Protein AF-A0A349P0G5-F1 (afdb_monomer_lite)

Sequence (137 aa):
MFQNPFFLSLVTAIGFGGWPLVARAIGIPPFGIAVILSIGTVAAVTAVGPLMFTWDTVSRKMVYIGLIAGAINGVSFLAYSRLVSSTEWDISTYVPIATALMLIIPVIGGPLFLNETLTMNKVVGTISILIGVYLIR

pLDDT: mean 93.44, std 5.34, range [57.59, 97.75]

Foldseek 3Di:
DVPDVVVVVVVCCCVLVPVLVVCQVVLQQLVRSLVVVVVVVCVVCVVCVVVPDDCPPPDPVNVVVVVVVVVVVSVVSSVLSCLSNDPVDDCQQVVLLSVLVVLLCCLVCCCVPVVDDNDPVSVVSNVVSVVVNVVSD

Secondary structure (DSSP, 8-state):
-TT-HHHHHHHHHHHHHHHHHHHHHTT--HHHHHHHHHHHHHHHHHHHHHHH---TT--HHHHHHHHHHHHHHHHHHHHHHHHHH-TTS-HHHHHHHHHHHHHHHHHHHHHHHH-----HHHHHHHHHHHHHHHHH-

Structure (mmCIF, N/CA/C/O backbone):
data_AF-A0A349P0G5-F1
#
_entry.id   AF-A0A349P0G5-F1
#
loop_
_atom_site.group_PDB
_atom_site.id
_atom_site.type_symbol
_atom_site.label_atom_id
_atom_site.label_alt_id
_atom_site.label_comp_id
_atom_site.label_asym_id
_atom_site.label_entity_id
_atom_site.label_seq_id
_atom_site.pdbx_PDB_ins_code
_atom_site.Cartn_x
_atom_site.Cartn_y
_atom_site.Cartn_z
_atom_site.occupancy
_atom_site.B_iso_or_equiv
_atom_site.auth_seq_id
_atom_site.auth_comp_id
_atom_site.auth_asym_id
_atom_site.auth_atom_id
_atom_site.pdbx_PDB_model_num
ATOM 1 N N . MET A 1 1 ? 6.336 -22.021 -9.564 1.00 57.59 1 MET A N 1
ATOM 2 C CA . MET A 1 1 ? 5.268 -21.478 -8.690 1.00 57.59 1 MET A CA 1
ATOM 3 C C . MET A 1 1 ? 5.508 -20.001 -8.355 1.00 57.59 1 MET A C 1
ATOM 5 O O . MET A 1 1 ? 4.617 -19.206 -8.607 1.00 57.59 1 MET A O 1
ATOM 9 N N . PHE A 1 2 ? 6.720 -19.602 -7.941 1.00 65.00 2 PHE A N 1
ATOM 10 C CA . PHE A 1 2 ? 7.095 -18.207 -7.615 1.00 65.00 2 PHE A CA 1
ATOM 11 C C . PHE A 1 2 ? 7.100 -17.179 -8.766 1.00 65.00 2 PHE A C 1
ATOM 13 O O . PHE A 1 2 ? 7.359 -16.010 -8.526 1.00 65.00 2 PHE A O 1
ATOM 20 N N . GLN A 1 3 ? 6.819 -17.587 -10.004 1.00 77.00 3 GLN A N 1
ATOM 21 C CA . GLN A 1 3 ? 6.733 -16.688 -11.166 1.00 77.00 3 GLN A CA 1
ATOM 22 C C . GLN A 1 3 ? 5.300 -16.538 -11.700 1.00 77.00 3 GLN A C 1
ATOM 24 O O . GLN A 1 3 ? 5.074 -15.800 -12.652 1.00 77.00 3 GLN A O 1
ATOM 29 N N . ASN A 1 4 ? 4.322 -17.246 -11.120 1.00 89.75 4 ASN A N 1
ATOM 30 C CA . ASN A 1 4 ? 2.933 -17.117 -11.549 1.00 89.75 4 ASN A CA 1
ATOM 31 C C . ASN A 1 4 ? 2.334 -15.831 -10.940 1.00 89.75 4 ASN A C 1
ATOM 33 O O . ASN A 1 4 ? 2.263 -15.738 -9.711 1.00 89.75 4 ASN A O 1
ATOM 37 N N . PRO A 1 5 ? 1.876 -14.864 -11.758 1.00 90.00 5 PRO A N 1
ATOM 38 C CA . PRO A 1 5 ? 1.396 -13.580 -11.255 1.00 90.00 5 PRO A CA 1
ATOM 39 C C . PRO A 1 5 ? 0.169 -13.722 -10.350 1.00 90.00 5 PRO A C 1
ATOM 41 O O . PRO A 1 5 ? 0.092 -13.031 -9.343 1.00 90.00 5 PRO A O 1
ATOM 44 N N . PHE A 1 6 ? -0.741 -14.663 -10.624 1.00 92.19 6 PHE A N 1
ATOM 45 C CA . PHE A 1 6 ? -1.914 -14.898 -9.776 1.00 92.19 6 PHE A CA 1
ATOM 46 C C . PHE A 1 6 ? -1.535 -15.442 -8.400 1.00 92.19 6 PHE A C 1
ATOM 48 O O . PHE A 1 6 ? -2.098 -15.022 -7.392 1.00 92.19 6 PHE A O 1
ATOM 55 N N . PHE A 1 7 ? -0.559 -16.351 -8.346 1.00 92.44 7 PHE A N 1
ATOM 56 C CA . PHE A 1 7 ? -0.048 -16.859 -7.075 1.00 92.44 7 PHE A CA 1
ATOM 57 C C . PHE A 1 7 ? 0.609 -15.741 -6.255 1.00 92.44 7 PHE A C 1
ATOM 59 O O . PHE A 1 7 ? 0.331 -15.611 -5.064 1.00 92.44 7 PHE A O 1
ATOM 66 N N . LEU A 1 8 ? 1.426 -14.896 -6.893 1.00 90.81 8 LEU A N 1
ATOM 67 C CA . LEU A 1 8 ? 2.043 -13.745 -6.230 1.00 90.81 8 LEU A CA 1
ATOM 68 C C . LEU A 1 8 ? 0.985 -12.754 -5.728 1.00 90.81 8 LEU A C 1
ATOM 70 O O . LEU A 1 8 ? 1.051 -12.342 -4.573 1.00 90.81 8 LEU A O 1
ATOM 74 N N . SER A 1 9 ? -0.032 -12.446 -6.538 1.00 92.56 9 SER A N 1
ATOM 75 C CA . SER A 1 9 ? -1.155 -11.600 -6.120 1.00 92.56 9 SER A CA 1
ATOM 76 C C . SER A 1 9 ? -1.907 -12.175 -4.920 1.00 92.56 9 SER A C 1
ATOM 78 O O . SER A 1 9 ? -2.274 -11.419 -4.025 1.00 92.56 9 SER A O 1
ATOM 80 N N . LEU A 1 10 ? -2.106 -13.496 -4.861 1.00 93.44 10 LEU A N 1
ATOM 81 C CA . LEU A 1 10 ? -2.751 -14.153 -3.723 1.00 93.44 10 LEU A CA 1
ATOM 82 C C . LEU A 1 10 ? -1.920 -14.011 -2.440 1.00 93.44 10 LEU A C 1
ATOM 84 O O . LEU A 1 10 ? -2.457 -13.637 -1.399 1.00 93.44 10 LEU A O 1
ATOM 88 N N . VAL A 1 11 ? -0.610 -14.264 -2.513 1.00 92.19 11 VAL A N 1
ATOM 89 C CA . VAL A 1 11 ? 0.297 -14.091 -1.366 1.00 92.19 11 VAL A CA 1
ATOM 90 C C . VAL A 1 11 ? 0.301 -12.633 -0.898 1.00 92.19 11 VAL A C 1
ATOM 92 O O . VAL A 1 11 ? 0.195 -12.374 0.302 1.00 92.19 11 VAL A O 1
ATOM 95 N N . THR A 1 12 ? 0.347 -11.677 -1.831 1.00 92.56 12 THR A N 1
ATOM 96 C CA . THR A 1 12 ? 0.231 -10.246 -1.524 1.00 92.56 12 THR A CA 1
ATOM 97 C C . THR A 1 12 ? -1.096 -9.930 -0.839 1.00 92.56 12 THR A C 1
ATOM 99 O O . THR A 1 12 ? -1.085 -9.247 0.179 1.00 92.56 12 THR A O 1
ATOM 102 N N . ALA A 1 13 ? -2.222 -10.447 -1.337 1.00 93.50 13 ALA A N 1
ATOM 103 C CA . ALA A 1 13 ? -3.539 -10.199 -0.754 1.00 93.50 13 ALA A CA 1
ATOM 104 C C . ALA A 1 13 ? -3.641 -10.722 0.687 1.00 93.50 13 ALA A C 1
ATOM 106 O O . ALA A 1 13 ? -4.137 -10.012 1.560 1.00 93.50 13 ALA A O 1
ATOM 107 N N . ILE A 1 14 ? -3.114 -11.920 0.960 1.00 94.12 14 ILE A N 1
ATOM 108 C CA . ILE A 1 14 ? -3.084 -12.488 2.316 1.00 94.12 14 ILE A CA 1
ATOM 109 C C . ILE A 1 14 ? -2.195 -11.642 3.234 1.00 94.12 14 ILE A C 1
ATOM 111 O O . ILE A 1 14 ? -2.616 -11.276 4.330 1.00 94.12 14 ILE A O 1
ATOM 115 N N . GLY A 1 15 ? -0.983 -11.296 2.789 1.00 93.56 15 GLY A N 1
ATOM 116 C CA 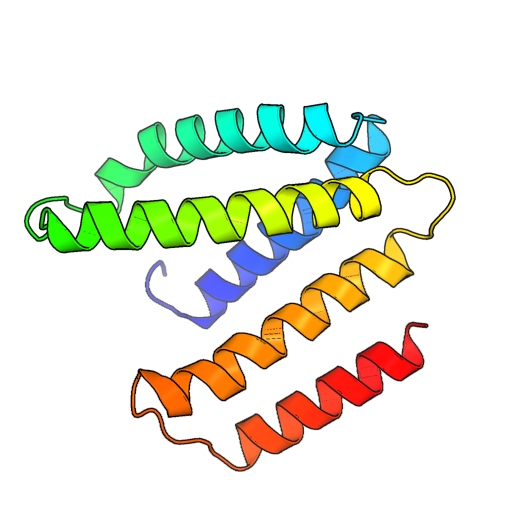. GLY A 1 15 ? -0.045 -10.509 3.589 1.00 93.56 15 GLY A CA 1
ATOM 117 C C . GLY A 1 15 ? -0.569 -9.104 3.893 1.00 93.56 15 GLY A C 1
ATOM 118 O O . GLY A 1 15 ? -0.694 -8.726 5.057 1.00 93.56 15 GLY A O 1
ATOM 119 N N . PHE A 1 16 ? -0.918 -8.343 2.852 1.00 91.81 16 PHE A N 1
ATOM 120 C CA . PHE A 1 16 ? -1.357 -6.948 2.967 1.00 91.81 16 PHE A CA 1
ATOM 121 C C . PHE A 1 16 ? -2.779 -6.793 3.516 1.00 91.81 16 PHE A C 1
ATOM 123 O O . PHE A 1 16 ? -3.063 -5.776 4.147 1.00 91.81 16 PHE A O 1
ATOM 130 N N . GLY A 1 17 ? -3.652 -7.784 3.320 1.00 93.00 17 GLY A N 1
ATOM 131 C CA . GLY A 1 17 ? -4.983 -7.816 3.927 1.00 93.00 17 GLY A CA 1
ATOM 132 C C . GLY A 1 17 ? -4.982 -8.309 5.376 1.00 93.00 17 GLY A C 1
ATOM 133 O O . GLY A 1 17 ? -5.822 -7.885 6.166 1.00 93.00 17 GLY A O 1
ATOM 134 N N . GLY A 1 18 ? -4.036 -9.177 5.750 1.00 94.31 18 GLY A N 1
ATOM 135 C CA . GLY A 1 18 ? -3.990 -9.803 7.072 1.00 94.31 18 GLY A CA 1
ATOM 136 C C . GLY A 1 18 ? -3.330 -8.949 8.152 1.00 94.31 18 GLY A C 1
ATOM 137 O O . GLY A 1 18 ? -3.859 -8.845 9.261 1.00 94.31 18 GLY A O 1
ATOM 138 N N . TRP A 1 19 ? -2.195 -8.305 7.858 1.00 94.94 19 TRP A N 1
ATOM 139 C CA . TRP A 1 19 ? -1.464 -7.557 8.891 1.00 94.94 19 TRP A CA 1
ATOM 140 C C . TRP A 1 19 ? -2.280 -6.428 9.551 1.00 94.94 19 TRP A C 1
ATOM 142 O O . TRP A 1 19 ? -2.119 -6.259 10.764 1.00 94.94 19 TRP A O 1
ATOM 152 N N . PRO A 1 20 ? -3.173 -5.679 8.856 1.00 96.31 20 PRO A N 1
ATOM 153 C CA . PRO A 1 20 ? -3.966 -4.632 9.497 1.00 96.31 20 PRO A CA 1
ATOM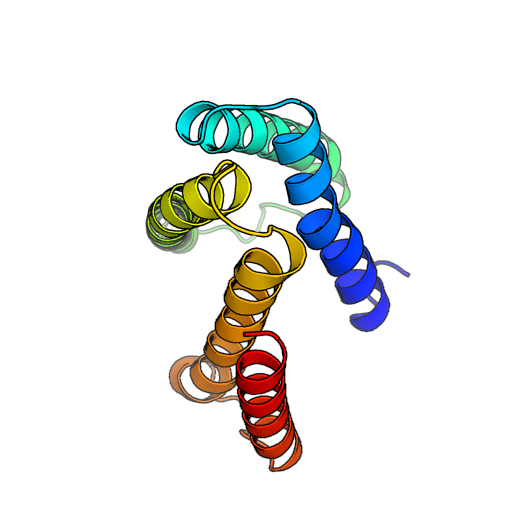 154 C C . PRO A 1 20 ? -4.853 -5.173 10.618 1.00 96.31 20 PRO A C 1
ATOM 156 O O . PRO A 1 20 ? -5.012 -4.519 11.648 1.00 96.31 20 PRO A O 1
ATOM 159 N N . LEU A 1 21 ? -5.382 -6.389 10.444 1.00 96.44 21 LEU A N 1
ATOM 160 C CA . LEU A 1 21 ? -6.211 -7.065 11.440 1.00 96.44 21 LEU A CA 1
ATOM 161 C C . LEU A 1 21 ? -5.390 -7.409 12.686 1.00 96.44 21 LEU A C 1
ATOM 163 O O . LEU A 1 21 ? -5.830 -7.145 13.802 1.00 96.44 21 LEU A O 1
ATOM 167 N N . VAL A 1 22 ? -4.172 -7.925 12.496 1.00 96.12 22 VAL A N 1
ATOM 168 C CA . VAL A 1 22 ? -3.242 -8.235 13.595 1.00 96.12 22 VAL A CA 1
ATOM 169 C C . VAL A 1 22 ? -2.846 -6.961 14.345 1.00 96.12 22 VAL A C 1
ATOM 171 O O . VAL A 1 22 ? -2.920 -6.915 15.572 1.00 96.12 22 VAL A O 1
ATOM 174 N N . ALA A 1 23 ? -2.478 -5.902 13.620 1.00 96.12 23 ALA A N 1
ATOM 175 C CA . ALA A 1 23 ? -2.080 -4.629 14.216 1.00 96.12 23 ALA A CA 1
ATOM 176 C C . ALA A 1 23 ? -3.222 -3.978 15.016 1.00 96.12 23 ALA A C 1
ATOM 178 O O . ALA A 1 23 ? -2.994 -3.486 16.125 1.00 96.12 23 ALA A O 1
ATOM 179 N N . ARG A 1 24 ? -4.454 -4.018 14.485 1.00 95.25 24 ARG A N 1
ATOM 180 C CA . ARG A 1 24 ? -5.660 -3.541 15.176 1.00 95.25 24 ARG A CA 1
ATOM 181 C C . ARG A 1 24 ? -5.970 -4.368 16.420 1.00 95.25 24 ARG A C 1
ATOM 183 O O . ARG A 1 24 ? -6.259 -3.779 17.456 1.00 95.25 24 ARG A O 1
ATOM 190 N N . ALA A 1 25 ? -5.910 -5.696 16.331 1.00 95.69 25 ALA A N 1
ATOM 191 C CA . ALA A 1 25 ? -6.259 -6.591 17.435 1.00 95.69 25 ALA A CA 1
ATOM 192 C C . ALA A 1 25 ? -5.373 -6.385 18.675 1.00 95.69 25 ALA A C 1
ATOM 194 O O . ALA A 1 25 ? -5.841 -6.537 19.798 1.00 95.69 25 ALA A O 1
ATOM 195 N N . ILE A 1 26 ? -4.109 -6.005 18.470 1.00 95.19 26 ILE A N 1
ATOM 196 C CA . ILE A 1 26 ? -3.138 -5.754 19.545 1.00 95.19 26 ILE A CA 1
ATOM 197 C C . ILE A 1 26 ? -3.128 -4.276 19.991 1.00 95.19 26 ILE A C 1
ATOM 199 O O . ILE A 1 26 ? -2.460 -3.925 20.960 1.00 95.19 26 ILE A O 1
ATOM 203 N N . GLY A 1 27 ? -3.881 -3.394 19.323 1.00 94.62 27 GLY A N 1
ATOM 204 C CA . GLY A 1 27 ? -3.992 -1.984 19.712 1.00 94.62 27 GLY A CA 1
ATOM 205 C C . GLY A 1 27 ? -2.707 -1.178 19.507 1.00 94.62 27 GLY A C 1
ATOM 206 O O . GLY A 1 27 ? -2.420 -0.263 20.279 1.00 94.62 27 GLY A O 1
ATOM 207 N N . ILE A 1 28 ? -1.908 -1.507 18.485 1.00 94.38 28 ILE A N 1
ATOM 208 C CA . ILE A 1 28 ? -0.652 -0.796 18.218 1.00 94.38 28 ILE A CA 1
ATOM 209 C C . ILE A 1 28 ? -0.970 0.655 17.790 1.00 94.38 28 ILE A C 1
ATOM 211 O O . ILE A 1 28 ? -1.768 0.857 16.869 1.00 94.38 28 ILE A O 1
ATOM 215 N N . PRO A 1 29 ? -0.349 1.685 18.401 1.00 93.38 29 PRO A N 1
ATOM 216 C CA . PRO A 1 29 ? -0.575 3.073 18.005 1.00 93.38 29 PRO A CA 1
ATOM 217 C C . PRO A 1 29 ? -0.058 3.330 16.578 1.00 93.38 29 PRO A C 1
ATOM 219 O O . PRO A 1 29 ? 0.887 2.669 16.147 1.00 93.38 29 PRO A O 1
ATOM 222 N N . PRO A 1 30 ? -0.592 4.325 15.844 1.00 91.00 30 PRO A N 1
ATOM 223 C CA . PRO A 1 30 ? -0.304 4.487 14.416 1.00 91.00 30 PRO A CA 1
ATOM 224 C C . PRO A 1 30 ? 1.187 4.648 14.089 1.00 91.00 30 PRO A C 1
ATOM 226 O O . PRO A 1 30 ? 1.686 4.029 13.153 1.00 91.00 30 PRO A O 1
ATOM 229 N N . PHE A 1 31 ? 1.927 5.422 14.888 1.00 92.56 31 PHE A N 1
ATOM 230 C CA . PHE A 1 31 ? 3.380 5.532 14.723 1.00 92.56 31 PHE A CA 1
ATOM 231 C C . PHE A 1 31 ? 4.099 4.205 15.019 1.00 92.56 31 PHE A C 1
ATOM 233 O O . PHE A 1 31 ? 5.033 3.832 14.314 1.00 92.56 31 PHE A O 1
ATOM 240 N N . GLY A 1 32 ? 3.620 3.454 16.016 1.00 93.62 32 GLY A N 1
ATOM 241 C CA . GLY A 1 32 ? 4.119 2.118 16.336 1.00 93.62 32 GLY A CA 1
ATOM 242 C C . GLY A 1 32 ? 3.898 1.125 15.196 1.00 93.62 32 GLY A C 1
ATOM 243 O O . GLY A 1 32 ? 4.821 0.390 14.865 1.00 93.62 32 GLY A O 1
ATOM 244 N N . ILE A 1 33 ? 2.730 1.149 14.542 1.00 94.31 33 ILE A N 1
ATOM 245 C CA . ILE A 1 33 ? 2.452 0.334 13.347 1.00 94.31 33 ILE A CA 1
ATOM 246 C C . ILE A 1 33 ? 3.482 0.651 12.264 1.00 94.31 33 ILE A C 1
ATOM 248 O O . ILE A 1 33 ? 4.134 -0.262 11.755 1.00 94.31 33 ILE A O 1
ATOM 252 N N . ALA A 1 34 ? 3.670 1.939 11.962 1.00 91.31 34 ALA A N 1
ATOM 253 C CA . ALA A 1 34 ? 4.589 2.371 10.920 1.00 91.31 34 ALA A CA 1
ATOM 254 C C . ALA A 1 34 ? 6.033 1.910 11.187 1.00 91.31 34 ALA A C 1
ATOM 256 O O . ALA A 1 34 ? 6.696 1.386 10.292 1.00 91.31 34 ALA A O 1
ATOM 257 N N . VAL A 1 35 ? 6.520 2.054 12.422 1.00 94.19 35 VAL A N 1
ATOM 258 C CA . VAL A 1 35 ? 7.899 1.690 12.784 1.00 94.19 35 VAL A CA 1
ATOM 259 C C . VAL A 1 35 ? 8.085 0.174 12.882 1.00 94.19 35 VAL A C 1
ATOM 261 O O . VAL A 1 35 ? 8.975 -0.373 12.230 1.00 94.19 35 VAL A O 1
ATOM 264 N N . ILE A 1 36 ? 7.248 -0.518 13.661 1.00 95.25 36 ILE A N 1
ATOM 265 C CA . ILE A 1 36 ? 7.399 -1.955 13.945 1.00 95.25 36 ILE A CA 1
ATOM 266 C C . ILE A 1 36 ? 7.280 -2.770 12.655 1.00 95.25 36 ILE A C 1
ATOM 268 O O . ILE A 1 36 ? 8.109 -3.647 12.405 1.00 95.25 36 ILE A O 1
ATOM 272 N N . LEU A 1 37 ? 6.303 -2.457 11.798 1.00 94.12 37 LEU A N 1
ATOM 273 C CA . LEU A 1 37 ? 6.154 -3.160 10.524 1.00 94.12 37 LEU A CA 1
ATOM 274 C C . LEU A 1 37 ? 7.266 -2.836 9.537 1.00 94.12 37 LEU A C 1
ATOM 276 O O . LEU A 1 37 ? 7.673 -3.730 8.799 1.00 94.12 37 LEU A O 1
ATOM 280 N N . SER A 1 38 ? 7.796 -1.611 9.532 1.00 93.19 38 SER A N 1
ATOM 281 C CA . SER A 1 38 ? 8.956 -1.287 8.692 1.00 93.19 38 SER A CA 1
ATOM 282 C C . SER A 1 38 ? 10.176 -2.113 9.102 1.00 93.19 38 SER A C 1
ATOM 284 O O . SER A 1 38 ? 10.831 -2.697 8.241 1.00 93.19 38 SER A O 1
ATOM 286 N N . ILE A 1 39 ? 10.439 -2.245 10.408 1.00 95.19 39 ILE A N 1
ATOM 287 C CA . ILE A 1 39 ? 11.527 -3.087 10.930 1.00 95.19 39 ILE A CA 1
ATOM 288 C C . ILE A 1 39 ? 11.306 -4.555 10.544 1.00 95.19 39 ILE A C 1
ATOM 290 O O . ILE A 1 39 ? 12.208 -5.185 9.992 1.00 95.19 39 ILE A O 1
ATOM 294 N N . GLY A 1 40 ? 10.101 -5.087 10.779 1.00 94.81 40 GLY A N 1
ATOM 295 C CA . GLY A 1 40 ? 9.754 -6.462 10.410 1.00 94.81 40 GLY A CA 1
ATOM 296 C C . GLY A 1 40 ? 9.888 -6.723 8.906 1.00 94.81 40 GLY A C 1
ATOM 297 O O . GLY A 1 40 ? 10.403 -7.764 8.502 1.00 94.81 40 GLY A O 1
ATOM 298 N N . THR A 1 41 ? 9.508 -5.748 8.076 1.00 93.88 41 THR A N 1
ATOM 299 C CA . THR A 1 41 ? 9.645 -5.811 6.614 1.00 93.88 41 THR A CA 1
ATOM 300 C C . THR A 1 41 ? 11.111 -5.840 6.198 1.00 93.88 41 THR A C 1
ATOM 302 O O . THR A 1 41 ? 11.497 -6.705 5.416 1.00 93.88 41 THR A O 1
ATOM 305 N N . VAL A 1 42 ? 11.952 -4.952 6.741 1.00 94.75 42 VAL A N 1
ATOM 306 C CA . VAL A 1 42 ? 13.397 -4.943 6.452 1.00 94.75 42 VAL A CA 1
ATOM 307 C C . VAL A 1 42 ? 14.038 -6.263 6.871 1.00 94.75 42 VAL A C 1
ATOM 309 O O . VAL A 1 42 ? 14.808 -6.829 6.096 1.00 94.75 42 VAL A O 1
ATOM 312 N N . ALA A 1 43 ? 13.691 -6.789 8.048 1.00 95.00 43 ALA A N 1
ATOM 313 C CA . ALA A 1 43 ? 14.197 -8.073 8.520 1.00 95.00 43 ALA A CA 1
ATOM 314 C C . ALA A 1 43 ? 13.800 -9.224 7.578 1.00 95.00 43 ALA A C 1
ATOM 316 O O . ALA A 1 43 ? 14.667 -9.980 7.138 1.00 95.00 43 ALA A O 1
ATOM 317 N N . ALA A 1 44 ? 12.519 -9.321 7.205 1.00 92.62 44 ALA A N 1
ATOM 318 C CA . ALA A 1 44 ? 12.023 -10.359 6.301 1.00 92.62 44 ALA A CA 1
ATOM 319 C C . ALA A 1 44 ? 12.654 -10.267 4.900 1.00 92.62 44 ALA A C 1
ATOM 321 O O . ALA A 1 44 ? 13.111 -11.274 4.355 1.00 92.62 44 ALA A O 1
ATOM 322 N N . VAL A 1 45 ? 12.736 -9.059 4.335 1.00 92.62 45 VAL A N 1
ATOM 323 C CA . VAL A 1 45 ? 13.342 -8.815 3.017 1.00 92.62 45 VAL A CA 1
ATOM 324 C C . VAL A 1 45 ? 14.842 -9.096 3.042 1.00 92.62 45 VAL A C 1
ATOM 326 O O . VAL A 1 45 ? 15.357 -9.669 2.090 1.00 92.62 45 VAL A O 1
ATOM 329 N N . THR A 1 46 ? 15.553 -8.760 4.118 1.00 91.88 46 THR A N 1
ATOM 330 C CA . THR A 1 46 ? 16.996 -9.048 4.228 1.00 91.88 46 THR A CA 1
ATOM 331 C C . THR A 1 46 ? 17.261 -10.544 4.378 1.00 91.88 46 THR A C 1
ATOM 333 O O . THR A 1 46 ? 18.214 -11.057 3.800 1.00 91.88 46 THR A O 1
ATOM 336 N N . ALA A 1 47 ? 16.407 -11.257 5.117 1.00 92.38 47 ALA A N 1
ATOM 337 C CA . ALA A 1 47 ? 16.554 -12.692 5.338 1.00 92.38 47 ALA A CA 1
ATOM 338 C C . ALA A 1 47 ? 16.246 -13.525 4.082 1.00 92.38 47 ALA A C 1
ATOM 340 O O . ALA A 1 47 ? 16.944 -14.498 3.805 1.00 92.38 47 ALA A O 1
ATOM 341 N N . VAL A 1 48 ? 15.206 -13.158 3.325 1.00 89.12 48 VAL A N 1
ATOM 342 C CA . VAL A 1 48 ? 14.708 -13.961 2.191 1.00 89.12 48 VAL A CA 1
ATOM 343 C C . VAL A 1 48 ? 15.129 -13.387 0.835 1.00 89.12 48 VAL A C 1
ATOM 345 O O . VAL A 1 48 ? 15.332 -14.132 -0.120 1.00 89.12 48 VAL A O 1
ATOM 348 N N . GLY A 1 49 ? 15.302 -12.070 0.732 1.00 86.94 49 GLY A N 1
ATOM 349 C CA . GLY A 1 49 ? 15.595 -11.359 -0.515 1.00 86.94 49 GLY A CA 1
ATOM 350 C C . GLY A 1 49 ? 16.812 -11.886 -1.278 1.00 86.94 49 GLY A C 1
ATOM 351 O O . GLY A 1 49 ? 16.667 -12.134 -2.473 1.00 86.94 49 GLY A O 1
ATOM 352 N N . PRO A 1 50 ? 17.968 -12.146 -0.634 1.00 88.44 50 PRO A N 1
ATOM 353 C CA . PRO A 1 50 ? 19.141 -12.703 -1.316 1.00 88.44 50 PRO A CA 1
ATOM 354 C C . PRO A 1 50 ? 18.924 -14.100 -1.918 1.00 88.44 50 PRO A C 1
ATOM 356 O O . PRO A 1 50 ? 19.653 -14.491 -2.824 1.00 88.44 50 PRO A O 1
ATOM 359 N N . LEU A 1 51 ? 17.928 -14.855 -1.438 1.00 87.19 51 LEU A N 1
ATOM 360 C CA . LEU A 1 51 ? 17.558 -16.159 -2.005 1.00 87.19 51 LEU A CA 1
ATOM 361 C C . LEU A 1 51 ? 16.678 -16.022 -3.256 1.00 87.19 51 LEU A C 1
ATOM 363 O O . LEU A 1 51 ? 16.535 -16.977 -4.016 1.00 87.19 51 LEU A O 1
ATOM 367 N N . MET A 1 52 ? 16.055 -14.857 -3.448 1.00 82.69 52 MET A N 1
ATOM 368 C CA . MET A 1 52 ? 15.060 -14.614 -4.496 1.00 82.69 52 MET A CA 1
ATOM 369 C C . MET A 1 52 ? 15.532 -13.630 -5.572 1.00 82.69 52 MET A C 1
ATOM 371 O O . MET A 1 52 ? 15.027 -13.684 -6.693 1.00 82.69 52 MET A O 1
ATOM 375 N N . PHE A 1 53 ? 16.468 -12.733 -5.255 1.00 84.31 53 PHE A N 1
ATOM 376 C CA . PHE A 1 53 ? 16.846 -11.605 -6.107 1.00 84.31 53 PHE A CA 1
ATOM 377 C C . PHE A 1 53 ? 18.356 -11.337 -6.063 1.00 84.31 53 PHE A C 1
ATOM 379 O O . PHE A 1 53 ? 18.995 -11.515 -5.026 1.00 84.31 53 PHE A O 1
ATOM 386 N N . THR A 1 54 ? 18.917 -10.853 -7.175 1.00 83.75 54 THR A N 1
ATOM 387 C CA . THR A 1 54 ? 20.323 -10.429 -7.269 1.00 83.75 54 THR A CA 1
ATOM 388 C C . THR A 1 54 ? 20.445 -8.905 -7.326 1.00 83.75 54 THR A C 1
ATOM 390 O O . THR A 1 54 ? 19.510 -8.202 -7.712 1.00 83.75 54 THR A O 1
ATOM 393 N N . TRP A 1 55 ? 21.606 -8.383 -6.919 1.00 84.81 55 TRP A N 1
ATOM 394 C CA . TRP A 1 55 ? 21.899 -6.941 -6.900 1.00 84.81 55 TRP A CA 1
ATOM 395 C C . TRP A 1 55 ? 22.728 -6.469 -8.100 1.00 84.81 55 TRP A C 1
ATOM 397 O O . TRP A 1 55 ? 23.005 -5.277 -8.227 1.00 84.81 55 TRP A O 1
ATOM 407 N N . ASP A 1 56 ? 23.091 -7.382 -9.001 1.00 87.38 56 ASP A N 1
ATOM 408 C CA . ASP A 1 56 ? 24.079 -7.147 -10.064 1.00 87.38 56 ASP A CA 1
ATOM 409 C C . ASP A 1 56 ? 23.658 -6.046 -11.049 1.00 87.38 56 ASP A C 1
ATOM 411 O O . ASP A 1 56 ? 24.493 -5.419 -11.697 1.00 87.38 56 ASP A O 1
ATOM 415 N N . THR A 1 57 ? 22.354 -5.774 -11.145 1.00 87.25 57 THR A N 1
ATOM 416 C CA . THR A 1 57 ? 21.778 -4.775 -12.053 1.00 87.25 57 THR A CA 1
ATOM 417 C C . THR A 1 57 ? 21.427 -3.450 -11.370 1.00 87.25 57 THR A C 1
ATOM 419 O O . THR A 1 57 ? 20.872 -2.559 -12.017 1.00 87.25 57 THR A O 1
ATOM 422 N N . VAL A 1 58 ? 21.696 -3.292 -10.068 1.00 90.31 58 VAL A N 1
ATOM 423 C CA . VAL A 1 58 ? 21.276 -2.105 -9.309 1.00 90.31 58 VAL A CA 1
ATOM 424 C C . VAL A 1 58 ? 22.223 -0.931 -9.562 1.00 90.31 58 VAL A C 1
ATOM 426 O O . VAL A 1 58 ? 23.397 -0.948 -9.203 1.00 90.31 58 VAL A O 1
ATOM 429 N N . SER A 1 59 ? 21.690 0.145 -10.145 1.00 94.94 59 SER A N 1
ATOM 430 C CA . SER A 1 59 ? 22.432 1.389 -10.385 1.00 94.94 59 SER A CA 1
ATOM 431 C C . SER A 1 59 ? 22.182 2.446 -9.301 1.00 94.94 59 SER A C 1
ATOM 433 O O . SER A 1 59 ? 21.137 2.460 -8.650 1.00 94.94 59 SER A O 1
ATOM 435 N N . ARG A 1 60 ? 23.090 3.427 -9.162 1.00 95.00 60 ARG A N 1
ATOM 436 C CA . ARG A 1 60 ? 22.901 4.578 -8.248 1.00 95.00 60 ARG A CA 1
ATOM 437 C C . ARG A 1 60 ? 21.596 5.332 -8.515 1.00 95.00 60 ARG A C 1
ATOM 439 O O . ARG A 1 60 ? 20.904 5.722 -7.582 1.00 95.00 60 ARG A O 1
ATOM 446 N N . LYS A 1 61 ? 21.236 5.502 -9.792 1.00 95.88 61 LYS A N 1
ATOM 447 C CA . LYS A 1 61 ? 19.975 6.139 -10.196 1.00 95.88 61 LYS A CA 1
ATOM 448 C C . LYS A 1 61 ? 18.766 5.368 -9.657 1.00 95.88 61 LYS A C 1
ATOM 450 O O . LYS A 1 61 ? 17.842 5.992 -9.145 1.00 95.88 61 LYS A O 1
ATOM 455 N N . MET A 1 62 ? 18.785 4.036 -9.744 1.00 94.75 62 MET A N 1
ATOM 456 C CA . MET A 1 62 ? 17.717 3.186 -9.203 1.00 94.75 62 MET A CA 1
ATOM 457 C C . MET A 1 62 ? 17.602 3.329 -7.686 1.00 94.75 62 MET A C 1
ATOM 459 O O . MET A 1 62 ? 16.488 3.426 -7.185 1.00 94.75 62 MET A O 1
ATOM 463 N N . VAL A 1 63 ? 18.727 3.427 -6.969 1.00 95.00 63 VAL A N 1
ATOM 464 C CA . VAL A 1 63 ? 18.722 3.667 -5.517 1.00 95.00 63 VAL A CA 1
ATOM 465 C C . VAL A 1 63 ? 18.065 5.008 -5.186 1.00 95.00 63 VAL A C 1
ATOM 467 O O . VAL A 1 63 ? 17.147 5.040 -4.376 1.00 95.00 63 VAL A O 1
ATOM 470 N N . TYR A 1 64 ? 18.460 6.108 -5.835 1.00 96.56 64 TYR A N 1
ATOM 471 C CA . TYR A 1 64 ? 17.871 7.423 -5.547 1.00 96.56 64 TYR A CA 1
ATOM 472 C C . TYR A 1 64 ? 16.374 7.493 -5.863 1.00 96.56 64 TYR A C 1
ATOM 474 O O . TYR A 1 64 ? 15.599 7.992 -5.049 1.00 96.56 64 TYR A O 1
ATOM 482 N N . ILE A 1 65 ? 15.949 6.961 -7.012 1.00 95.88 65 ILE A N 1
ATOM 483 C CA . ILE A 1 65 ? 14.524 6.911 -7.371 1.00 95.88 65 ILE A CA 1
ATOM 484 C C . ILE A 1 65 ? 13.760 6.001 -6.399 1.00 95.88 65 ILE A C 1
ATOM 486 O O . ILE A 1 65 ? 12.670 6.358 -5.957 1.00 95.88 65 ILE A O 1
ATOM 490 N N . GLY A 1 66 ? 14.351 4.868 -6.013 1.00 95.81 66 GLY A N 1
ATOM 491 C CA . GLY A 1 66 ? 13.790 3.959 -5.016 1.00 95.81 66 GLY A CA 1
ATOM 492 C C . GLY A 1 66 ? 13.618 4.615 -3.646 1.00 95.81 66 GLY A C 1
ATOM 493 O O . GLY A 1 66 ? 12.588 4.423 -3.010 1.00 95.81 66 GLY A O 1
ATOM 494 N N . LEU A 1 67 ? 14.565 5.452 -3.215 1.00 95.94 67 LEU A N 1
ATOM 495 C CA . LEU A 1 67 ? 14.454 6.216 -1.968 1.00 95.94 67 LEU A CA 1
ATOM 496 C C . LEU A 1 67 ? 13.327 7.255 -2.026 1.00 95.94 67 LEU A C 1
ATOM 498 O O . LEU A 1 67 ? 12.590 7.402 -1.053 1.00 95.94 67 LEU A O 1
ATOM 502 N N . ILE A 1 68 ? 13.141 7.932 -3.163 1.00 96.69 68 ILE A N 1
ATOM 503 C CA . ILE A 1 68 ? 12.012 8.856 -3.362 1.00 96.69 68 ILE A CA 1
ATOM 504 C C . ILE A 1 68 ? 10.682 8.093 -3.297 1.00 96.69 68 ILE A C 1
ATOM 506 O O . ILE A 1 68 ? 9.768 8.510 -2.585 1.00 96.69 68 ILE A O 1
ATOM 510 N N . ALA A 1 69 ? 10.583 6.948 -3.978 1.00 95.62 69 ALA A N 1
ATOM 511 C CA . ALA A 1 69 ? 9.407 6.084 -3.900 1.00 95.62 69 ALA A CA 1
ATOM 512 C C . ALA A 1 69 ? 9.157 5.588 -2.462 1.00 95.62 69 ALA A C 1
ATOM 514 O O . ALA A 1 69 ? 8.017 5.575 -2.000 1.00 95.62 69 ALA A O 1
ATOM 515 N N . GLY A 1 70 ? 10.221 5.256 -1.727 1.00 95.06 70 GLY A N 1
ATOM 516 C CA . GLY A 1 70 ? 10.165 4.890 -0.313 1.00 95.06 70 GLY A CA 1
ATOM 517 C C . GLY A 1 70 ? 9.642 6.018 0.578 1.00 95.06 70 GLY A C 1
ATOM 518 O O . GLY A 1 70 ? 8.833 5.760 1.467 1.00 95.06 70 GLY A O 1
ATOM 519 N N . ALA A 1 71 ? 10.031 7.268 0.318 1.00 95.75 71 ALA A N 1
ATOM 520 C CA . ALA A 1 71 ? 9.515 8.430 1.041 1.00 95.75 71 ALA A CA 1
ATOM 521 C C . ALA A 1 71 ? 8.014 8.647 0.784 1.00 95.75 71 ALA A C 1
ATOM 523 O O . ALA A 1 71 ? 7.257 8.854 1.734 1.00 95.75 71 ALA A O 1
ATOM 524 N N . ILE A 1 72 ? 7.569 8.526 -0.475 1.00 95.75 72 ILE A N 1
ATOM 525 C CA . ILE A 1 72 ? 6.140 8.574 -0.836 1.00 95.75 72 ILE A CA 1
ATOM 526 C C . ILE A 1 72 ? 5.378 7.475 -0.086 1.00 95.75 72 ILE A C 1
ATOM 528 O O . ILE A 1 72 ? 4.380 7.758 0.578 1.00 95.75 72 ILE A O 1
ATOM 532 N N . ASN A 1 73 ? 5.895 6.243 -0.119 1.00 95.00 73 ASN A N 1
ATOM 533 C CA . ASN A 1 73 ? 5.322 5.125 0.620 1.00 95.00 73 ASN A CA 1
ATOM 534 C C . ASN A 1 73 ? 5.258 5.408 2.127 1.00 95.00 73 ASN A C 1
ATOM 536 O O . ASN A 1 73 ? 4.233 5.141 2.738 1.00 95.00 73 ASN A O 1
ATOM 540 N N . GLY A 1 74 ? 6.303 5.980 2.728 1.00 94.31 74 GLY A N 1
ATOM 541 C CA . GLY A 1 74 ? 6.328 6.314 4.155 1.00 94.31 74 GLY A CA 1
ATOM 542 C C . GLY A 1 74 ? 5.208 7.275 4.564 1.00 94.31 74 GLY A C 1
ATOM 543 O O . GLY A 1 74 ? 4.523 7.033 5.558 1.00 94.31 74 GLY A O 1
ATOM 544 N N . VAL A 1 75 ? 4.958 8.320 3.767 1.00 94.81 75 VAL A N 1
ATOM 545 C CA . VAL A 1 75 ? 3.850 9.263 4.007 1.00 94.81 75 VAL A CA 1
ATOM 546 C C . VAL A 1 75 ? 2.498 8.557 3.893 1.00 94.81 75 VAL A C 1
ATOM 548 O O . VAL A 1 75 ? 1.662 8.667 4.794 1.00 94.81 75 VAL A O 1
ATOM 551 N N . SER A 1 76 ? 2.289 7.782 2.826 1.00 94.50 76 SER A N 1
ATOM 552 C CA . SER A 1 76 ? 1.062 6.998 2.645 1.00 94.50 76 SER A CA 1
ATOM 553 C C . SER A 1 76 ? 0.865 5.971 3.761 1.00 94.50 76 SER A C 1
ATOM 555 O O . SER A 1 76 ? -0.259 5.751 4.212 1.00 94.50 76 SER A O 1
ATOM 557 N N . PHE A 1 77 ? 1.951 5.377 4.253 1.00 95.00 77 PHE A N 1
ATOM 558 C CA . PHE A 1 77 ? 1.921 4.365 5.296 1.00 95.00 77 PHE A CA 1
ATOM 559 C C . PHE A 1 77 ? 1.548 4.945 6.659 1.00 95.00 77 PHE A C 1
ATOM 561 O O . PHE A 1 77 ? 0.832 4.289 7.411 1.00 95.00 77 PHE A O 1
ATOM 568 N N . LEU A 1 78 ? 1.938 6.186 6.965 1.00 95.19 78 LEU A N 1
ATOM 569 C CA . LEU A 1 78 ? 1.472 6.893 8.164 1.00 95.19 78 LEU A CA 1
ATOM 570 C C . LEU A 1 78 ? -0.038 7.166 8.111 1.00 95.19 78 LEU A C 1
ATOM 572 O O . LEU A 1 78 ? -0.745 6.887 9.082 1.00 95.19 78 LEU A O 1
ATOM 576 N N . ALA A 1 79 ? -0.542 7.649 6.971 1.00 95.94 79 ALA A N 1
ATOM 577 C CA . ALA A 1 79 ? -1.976 7.865 6.774 1.00 95.94 79 ALA A CA 1
ATOM 578 C C . ALA A 1 79 ? -2.760 6.547 6.900 1.00 95.94 79 ALA A C 1
ATOM 580 O O . ALA A 1 79 ? -3.750 6.470 7.630 1.00 95.94 79 ALA A O 1
ATOM 581 N N . TYR A 1 80 ? -2.270 5.482 6.263 1.00 96.50 80 TYR A N 1
ATOM 582 C CA . TYR A 1 80 ? -2.870 4.155 6.351 1.00 96.50 80 TYR A CA 1
ATOM 583 C C . TYR A 1 80 ? -2.808 3.584 7.774 1.00 96.50 80 TYR A C 1
ATOM 585 O O . TYR A 1 80 ? -3.802 3.068 8.272 1.00 96.50 80 TYR A O 1
ATOM 593 N N . SER A 1 81 ? -1.690 3.752 8.484 1.00 95.81 81 SER A N 1
ATOM 594 C CA . SER A 1 81 ? -1.548 3.310 9.878 1.00 95.81 81 SER A CA 1
ATOM 595 C C . SER A 1 81 ? -2.564 3.981 10.800 1.00 95.81 81 SER A C 1
ATOM 597 O O . SER A 1 81 ? -3.077 3.328 11.706 1.00 95.81 81 SER A O 1
ATOM 599 N N . ARG A 1 82 ? -2.916 5.252 10.555 1.00 95.19 82 ARG A N 1
ATOM 600 C CA . ARG A 1 82 ? -3.984 5.940 11.300 1.00 95.19 82 ARG A CA 1
ATOM 601 C C . ARG A 1 82 ? -5.357 5.322 11.050 1.00 95.19 82 ARG A C 1
ATOM 603 O O . ARG A 1 82 ? -6.115 5.191 12.010 1.00 95.19 82 ARG A O 1
ATOM 610 N N . LEU A 1 83 ? -5.669 4.933 9.809 1.00 95.88 83 LEU A N 1
ATOM 611 C CA . LEU A 1 83 ? -6.899 4.194 9.490 1.00 95.88 83 LEU A CA 1
ATOM 612 C C . LEU A 1 83 ? -6.911 2.844 10.217 1.00 95.88 83 LEU A C 1
ATOM 614 O O . LEU A 1 83 ? -7.875 2.506 10.904 1.00 95.88 83 LEU A O 1
ATOM 618 N N . VAL A 1 84 ? -5.802 2.106 10.129 1.00 96.88 84 VAL A N 1
ATOM 619 C CA . VAL A 1 84 ? -5.658 0.790 10.754 1.00 96.88 84 VAL A CA 1
ATOM 620 C C . VAL A 1 84 ? -5.764 0.869 12.268 1.00 96.88 84 VAL A C 1
ATOM 622 O O . VAL A 1 84 ? -6.400 -0.002 12.838 1.00 96.88 84 VAL A O 1
ATOM 625 N N . SER A 1 85 ? -5.227 1.887 12.937 1.00 94.94 85 SER A N 1
ATOM 626 C CA . SER A 1 85 ? -5.243 1.966 14.403 1.00 94.94 85 SER A CA 1
ATOM 627 C C . SER A 1 85 ? -6.520 2.586 14.993 1.00 94.94 85 SER A C 1
ATOM 629 O O . SER A 1 85 ? -6.681 2.581 16.210 1.00 94.94 85 SER A O 1
ATOM 631 N N . SER A 1 86 ? -7.394 3.197 14.184 1.00 93.69 86 SER A N 1
ATO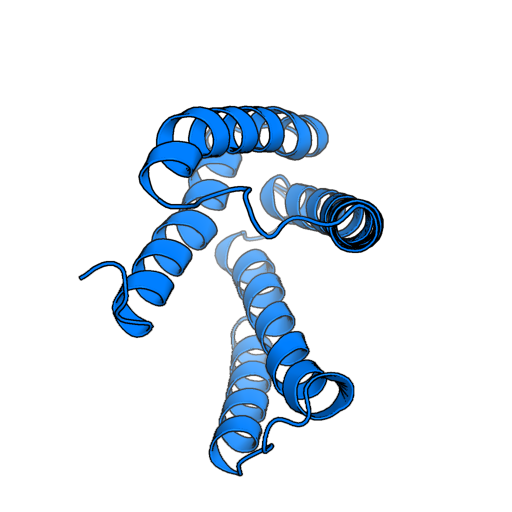M 632 C CA . SER A 1 86 ? -8.508 4.015 14.693 1.00 93.69 86 SER A CA 1
ATOM 633 C C . SER A 1 86 ? -9.691 3.199 15.213 1.00 93.69 86 SER A C 1
ATOM 635 O O . SER A 1 86 ? -10.488 2.708 14.420 1.00 93.69 86 SER A O 1
ATOM 637 N N . THR A 1 87 ? -9.890 3.126 16.528 1.00 91.12 87 THR A N 1
ATOM 638 C CA . THR A 1 87 ? -11.059 2.455 17.136 1.00 91.12 87 THR A CA 1
ATOM 639 C C . THR A 1 87 ? -12.398 3.134 16.845 1.00 91.12 87 THR A C 1
ATOM 641 O O . THR A 1 87 ? -13.436 2.526 17.060 1.00 91.12 87 THR A O 1
ATOM 644 N N . GLU A 1 88 ? -12.383 4.369 16.344 1.00 94.00 88 GLU A N 1
ATOM 645 C CA . GLU A 1 88 ? -13.579 5.125 15.944 1.00 94.00 88 GLU A CA 1
ATOM 646 C C . GLU A 1 88 ? -14.131 4.697 14.579 1.00 94.00 88 GLU A C 1
ATOM 648 O O . GLU A 1 88 ? -15.252 5.053 14.226 1.00 94.00 88 GLU A O 1
ATOM 653 N N . TRP A 1 89 ? -13.332 3.978 13.787 1.00 94.50 89 TRP A N 1
ATOM 654 C CA . TRP A 1 89 ? -13.665 3.613 12.417 1.00 94.50 89 TRP A CA 1
ATOM 655 C C . TRP A 1 89 ? -13.642 2.104 12.231 1.00 94.50 89 TRP A C 1
ATOM 657 O O . TRP A 1 89 ? -12.690 1.424 12.646 1.00 94.50 89 TRP A O 1
ATOM 667 N N . ASP A 1 90 ? -14.655 1.605 11.527 1.00 95.19 90 ASP A N 1
ATOM 668 C CA . ASP A 1 90 ? -14.740 0.204 11.152 1.00 95.19 90 ASP A CA 1
ATOM 669 C C . ASP A 1 90 ? -13.609 -0.146 10.192 1.00 95.19 90 ASP A C 1
ATOM 671 O O . ASP A 1 90 ? -13.508 0.355 9.065 1.00 95.19 90 ASP A O 1
ATOM 675 N N . ILE A 1 91 ? -12.735 -1.043 10.649 1.00 95.06 91 ILE A N 1
ATOM 676 C CA . ILE A 1 91 ? -11.620 -1.525 9.839 1.00 95.06 91 ILE A CA 1
ATOM 677 C C . ILE A 1 91 ? -12.132 -2.231 8.579 1.00 95.06 91 ILE A C 1
ATOM 679 O O . ILE A 1 91 ? -11.535 -2.084 7.520 1.00 95.06 91 ILE A O 1
ATOM 683 N N . SER A 1 92 ? -13.280 -2.909 8.663 1.00 95.31 92 SER A N 1
ATOM 684 C CA . SER A 1 92 ? -13.962 -3.553 7.534 1.00 95.31 92 SER A CA 1
ATOM 685 C C . SER A 1 92 ? -14.520 -2.578 6.495 1.00 95.31 92 SER A C 1
ATOM 687 O O . SER A 1 92 ? -14.919 -3.023 5.424 1.00 95.31 92 SER A O 1
ATOM 689 N N . THR A 1 93 ? -14.522 -1.275 6.776 1.00 95.56 93 THR A N 1
ATOM 690 C CA . THR A 1 93 ? -14.977 -0.236 5.846 1.00 95.56 93 THR A CA 1
ATOM 691 C C . THR A 1 93 ? -13.781 0.501 5.259 1.00 95.56 93 THR A C 1
ATOM 693 O O . THR A 1 93 ? -13.518 0.441 4.057 1.00 95.56 93 THR A O 1
ATOM 696 N N . TYR A 1 94 ? -12.984 1.155 6.105 1.00 95.44 94 TYR A N 1
ATOM 697 C CA . TYR A 1 94 ? -11.986 2.116 5.625 1.00 95.44 94 TYR A CA 1
ATOM 698 C C . TYR A 1 94 ? -10.697 1.478 5.106 1.00 95.44 94 TYR A C 1
ATOM 700 O O . TYR A 1 94 ? -10.075 2.038 4.201 1.00 95.44 94 TYR A O 1
ATOM 708 N N . VAL A 1 95 ? -10.295 0.313 5.628 1.00 95.06 95 VAL A N 1
ATOM 709 C CA . VAL A 1 95 ? -9.137 -0.410 5.081 1.00 95.06 95 VAL A CA 1
ATOM 710 C C . VAL A 1 95 ? -9.446 -0.935 3.674 1.00 95.06 95 VAL A C 1
ATOM 712 O O . VAL A 1 95 ? -8.693 -0.586 2.764 1.00 95.06 95 VAL A O 1
ATOM 715 N N . PRO A 1 96 ? -10.560 -1.659 3.431 1.00 95.06 96 PRO A N 1
ATOM 716 C CA . PRO A 1 96 ? -10.941 -2.062 2.080 1.00 95.06 96 PRO A CA 1
ATOM 717 C C . PRO A 1 96 ? -11.090 -0.891 1.110 1.00 95.06 96 PRO A C 1
ATOM 719 O O . PRO A 1 96 ? -10.598 -0.989 -0.011 1.00 95.06 96 PRO A O 1
ATOM 722 N N . ILE A 1 97 ? -11.687 0.232 1.533 1.00 96.25 97 ILE A N 1
ATOM 723 C CA . ILE A 1 97 ? -11.780 1.441 0.697 1.00 96.25 97 ILE A CA 1
ATOM 724 C C . ILE A 1 97 ? -10.386 1.948 0.310 1.00 96.25 97 ILE A C 1
ATOM 726 O O . ILE A 1 97 ? -10.124 2.174 -0.873 1.00 96.25 97 ILE A O 1
ATOM 730 N N . ALA A 1 98 ? -9.475 2.099 1.275 1.00 95.88 98 ALA A N 1
ATOM 731 C CA . ALA A 1 98 ? -8.119 2.564 1.004 1.00 95.88 98 ALA A CA 1
ATOM 732 C C . ALA A 1 98 ? -7.380 1.619 0.043 1.00 95.88 98 ALA A C 1
ATOM 734 O O . ALA A 1 98 ? -6.812 2.078 -0.948 1.00 95.88 98 ALA A O 1
ATOM 735 N N . THR A 1 99 ? -7.440 0.305 0.280 1.00 94.00 99 THR A N 1
ATOM 736 C CA . THR A 1 99 ? -6.817 -0.698 -0.596 1.00 94.00 99 THR A CA 1
ATOM 737 C C . THR A 1 99 ? -7.425 -0.689 -1.998 1.00 94.00 99 THR A C 1
ATOM 739 O O . THR A 1 99 ? -6.691 -0.741 -2.981 1.00 94.00 99 THR A O 1
ATOM 742 N N . ALA A 1 100 ? -8.747 -0.573 -2.117 1.00 94.94 100 ALA A N 1
ATOM 743 C CA . ALA A 1 100 ? -9.443 -0.521 -3.398 1.00 94.94 100 ALA A CA 1
ATOM 744 C C . ALA A 1 100 ? -9.040 0.718 -4.214 1.00 94.94 100 ALA A C 1
ATOM 746 O O . ALA A 1 100 ? -8.698 0.600 -5.391 1.00 94.94 100 ALA A O 1
ATOM 747 N N . LEU A 1 101 ? -8.991 1.896 -3.586 1.00 95.31 101 LEU A N 1
ATOM 748 C CA . LEU 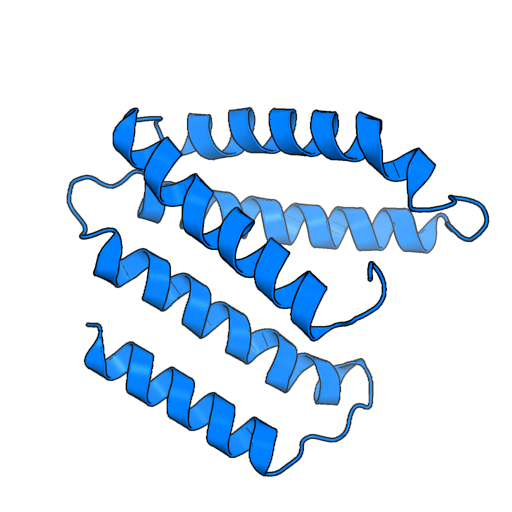A 1 101 ? -8.546 3.129 -4.244 1.00 95.31 101 LEU A CA 1
ATOM 749 C C . LEU A 1 101 ? -7.078 3.050 -4.693 1.00 95.31 101 LEU A C 1
ATOM 751 O O . LEU A 1 101 ? -6.742 3.550 -5.769 1.00 95.31 101 LEU A O 1
ATOM 755 N N . MET A 1 102 ? -6.215 2.371 -3.928 1.00 94.69 102 MET A N 1
ATOM 756 C CA . MET A 1 102 ? -4.819 2.139 -4.322 1.00 94.69 102 MET A CA 1
ATOM 757 C C . MET A 1 102 ? -4.693 1.343 -5.629 1.00 94.69 102 MET A C 1
ATOM 759 O O . MET A 1 102 ? -3.732 1.569 -6.359 1.00 94.69 102 MET A O 1
ATOM 763 N N . LEU A 1 103 ? -5.646 0.460 -5.965 1.00 93.75 103 LEU A N 1
ATOM 764 C CA . LEU A 1 103 ? -5.621 -0.327 -7.210 1.00 93.75 103 LEU A CA 1
ATOM 765 C C . LEU A 1 103 ? -5.842 0.524 -8.466 1.00 93.75 103 LEU A C 1
ATOM 767 O O . LEU A 1 103 ? -5.379 0.160 -9.546 1.00 93.75 103 LEU A O 1
ATOM 771 N N . ILE A 1 104 ? -6.525 1.662 -8.342 1.00 95.69 104 ILE A N 1
ATOM 772 C CA . ILE A 1 104 ? -6.829 2.543 -9.477 1.00 95.69 104 ILE A CA 1
ATOM 773 C C . ILE A 1 104 ? -5.549 3.202 -10.006 1.00 95.69 104 ILE A C 1
ATOM 775 O O . ILE A 1 104 ? -5.361 3.340 -11.216 1.00 95.69 104 ILE A O 1
ATOM 779 N N . ILE A 1 105 ? -4.640 3.572 -9.100 1.00 95.50 105 ILE A N 1
ATOM 780 C CA . ILE A 1 105 ? -3.401 4.281 -9.428 1.00 95.50 105 ILE A CA 1
ATOM 781 C C . ILE A 1 105 ? -2.522 3.511 -10.426 1.00 95.50 105 ILE A C 1
ATOM 783 O O . ILE A 1 105 ? -2.181 4.104 -11.446 1.00 95.50 105 ILE A O 1
ATOM 787 N N . PRO A 1 106 ? -2.169 2.223 -10.236 1.00 94.75 106 PRO A N 1
ATOM 788 C CA . PRO A 1 106 ? -1.380 1.483 -11.218 1.00 94.75 106 PRO A CA 1
ATOM 789 C C . PRO A 1 106 ? -2.142 1.212 -12.522 1.00 94.75 106 PRO A C 1
ATOM 791 O O . PRO A 1 106 ? -1.517 1.193 -13.580 1.00 94.75 106 PRO A O 1
ATOM 794 N N . VAL A 1 107 ? -3.475 1.066 -12.489 1.00 95.75 107 VAL A N 1
ATOM 795 C CA . VAL A 1 107 ? -4.275 0.879 -13.716 1.00 95.75 107 VAL A CA 1
ATOM 796 C C . VAL A 1 107 ? -4.183 2.097 -14.640 1.00 95.75 107 VAL A C 1
ATOM 798 O O . VAL A 1 107 ? -4.157 1.933 -15.860 1.00 95.75 107 VAL A O 1
ATOM 801 N N . ILE A 1 108 ? -4.101 3.302 -14.073 1.00 94.19 108 ILE A N 1
ATOM 802 C CA . ILE A 1 108 ? -3.938 4.556 -14.822 1.00 94.19 108 ILE A CA 1
ATOM 803 C C . ILE A 1 108 ? -2.452 4.853 -15.082 1.00 94.19 108 ILE A C 1
ATOM 805 O O . ILE A 1 108 ? -2.067 5.233 -16.186 1.00 94.19 108 ILE A O 1
ATOM 809 N N . GLY A 1 109 ? -1.603 4.662 -14.074 1.00 94.75 109 GLY A N 1
ATOM 810 C CA . GLY A 1 109 ? -0.182 4.991 -14.114 1.00 94.75 109 GLY A CA 1
ATOM 811 C C . GLY A 1 109 ? 0.625 4.113 -15.069 1.00 94.75 109 GLY A C 1
ATOM 812 O O . GLY A 1 109 ? 1.510 4.630 -15.744 1.00 94.75 109 GLY A O 1
ATOM 813 N N . GLY A 1 110 ? 0.307 2.820 -15.183 1.00 96.56 110 GLY A N 1
ATOM 814 C CA . GLY A 1 110 ? 0.968 1.918 -16.132 1.00 96.56 110 GLY A CA 1
ATOM 815 C C . GLY A 1 110 ? 0.881 2.438 -17.574 1.00 96.56 110 GLY A C 1
ATOM 816 O O . GLY A 1 110 ? 1.915 2.670 -18.200 1.00 96.56 110 GLY A O 1
ATOM 817 N N . PRO A 1 111 ? -0.323 2.721 -18.100 1.00 96.38 111 PRO A N 1
ATOM 818 C CA . PRO A 1 111 ? -0.474 3.339 -19.415 1.00 96.38 111 PRO A CA 1
ATOM 819 C C . PRO A 1 111 ? 0.207 4.704 -19.561 1.00 96.38 111 PRO A C 1
ATOM 821 O O . PRO A 1 111 ? 0.843 4.952 -20.581 1.00 96.38 111 PRO A O 1
ATOM 824 N N . LEU A 1 112 ? 0.110 5.577 -18.551 1.00 95.81 112 LEU A N 1
ATOM 825 C CA . LEU A 1 112 ? 0.662 6.937 -18.626 1.00 95.81 112 LEU A CA 1
ATOM 826 C C . LEU A 1 112 ? 2.194 6.985 -18.604 1.00 95.81 112 LEU A C 1
ATOM 828 O O . LEU A 1 112 ? 2.786 7.812 -19.293 1.00 95.81 112 LEU A O 1
ATOM 832 N N . PHE A 1 113 ? 2.835 6.142 -17.794 1.00 95.94 113 PHE A N 1
ATOM 833 C CA . PHE A 1 113 ? 4.273 6.237 -17.525 1.00 95.94 113 PHE A CA 1
ATOM 834 C C . PHE A 1 113 ? 5.086 5.082 -18.114 1.00 95.94 113 PHE A C 1
ATOM 836 O O . PHE A 1 113 ? 6.288 5.240 -18.319 1.00 95.94 113 PHE A O 1
ATOM 843 N N . LEU A 1 114 ? 4.462 3.928 -18.374 1.00 95.81 114 LEU A N 1
ATOM 844 C CA . LEU A 1 114 ? 5.141 2.693 -18.790 1.00 95.81 114 LEU A CA 1
ATOM 845 C C . LEU A 1 114 ? 4.745 2.224 -20.201 1.00 95.81 114 LEU A C 1
ATOM 847 O O . LEU A 1 114 ? 5.168 1.149 -20.618 1.00 95.81 114 LEU A O 1
ATOM 851 N N . ASN A 1 115 ? 3.970 3.020 -20.950 1.00 94.31 115 ASN A N 1
ATOM 852 C CA . ASN A 1 115 ? 3.475 2.692 -22.296 1.00 94.31 115 ASN A CA 1
ATOM 853 C C . ASN A 1 115 ? 2.656 1.388 -22.364 1.00 94.31 115 ASN A C 1
ATOM 855 O O . ASN A 1 115 ? 2.619 0.715 -23.396 1.00 94.31 115 ASN A O 1
ATOM 859 N N . GLU A 1 116 ? 1.986 1.011 -21.273 1.00 95.94 116 GLU A N 1
ATOM 860 C CA . GLU A 1 116 ? 1.066 -0.125 -21.296 1.00 95.94 116 GLU A CA 1
ATOM 861 C C . GLU A 1 116 ? -0.235 0.202 -22.038 1.00 95.94 116 GLU A C 1
ATOM 863 O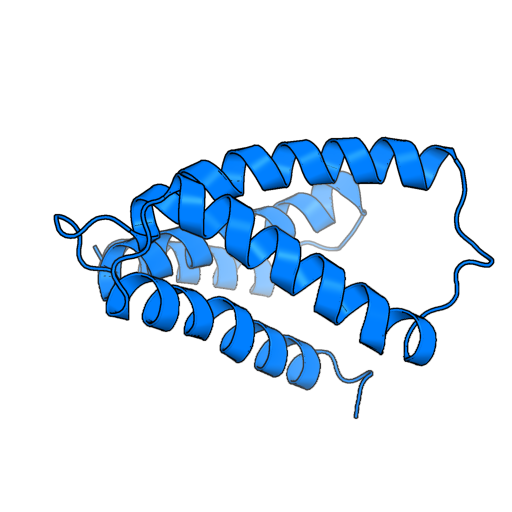 O . GLU A 1 116 ? -0.745 1.321 -22.002 1.00 95.94 116 GLU A O 1
ATOM 868 N N . THR A 1 117 ? -0.869 -0.809 -22.632 1.00 96.38 117 THR A N 1
ATOM 869 C CA . THR A 1 117 ? -2.214 -0.638 -23.188 1.00 96.38 117 THR A CA 1
ATOM 870 C C . THR A 1 117 ? -3.258 -0.531 -22.072 1.00 96.38 117 THR A C 1
ATOM 872 O O . THR A 1 117 ? -3.389 -1.424 -21.220 1.00 96.38 117 THR A O 1
ATOM 875 N N . LEU A 1 118 ? -4.051 0.543 -22.110 1.00 96.25 118 LEU A N 1
ATOM 876 C CA . LEU A 1 118 ? -5.281 0.666 -21.333 1.00 96.25 118 LEU A CA 1
ATOM 877 C C . LEU A 1 118 ? -6.412 -0.067 -22.065 1.00 96.25 118 LEU A C 1
ATOM 879 O O . LEU A 1 118 ? -7.027 0.461 -22.986 1.00 96.25 118 LEU A O 1
ATOM 883 N N . THR A 1 119 ? -6.658 -1.318 -21.681 1.00 97.31 119 THR A N 1
ATOM 884 C CA . THR A 1 119 ? -7.718 -2.135 -22.285 1.00 97.31 119 THR A CA 1
ATOM 885 C C . THR A 1 119 ? -9.089 -1.780 -21.716 1.00 97.31 119 THR A C 1
ATOM 887 O O . THR A 1 119 ? -9.205 -1.307 -20.584 1.00 97.31 119 THR A O 1
ATOM 890 N N . MET A 1 120 ? -10.156 -2.091 -22.458 1.00 97.31 120 MET A N 1
ATOM 891 C CA . MET A 1 120 ? -11.525 -1.896 -21.966 1.00 97.31 120 MET A CA 1
ATOM 892 C C . MET A 1 120 ? -11.792 -2.687 -20.674 1.00 97.31 120 MET A C 1
ATOM 894 O O . MET A 1 120 ? -12.467 -2.197 -19.775 1.00 97.31 120 MET A O 1
ATOM 898 N N . ASN A 1 121 ? -11.176 -3.864 -20.521 1.00 97.31 121 ASN A N 1
ATOM 899 C CA . ASN A 1 121 ? -11.268 -4.658 -19.292 1.00 97.31 121 ASN A CA 1
ATOM 900 C C . ASN A 1 121 ? -10.666 -3.926 -18.081 1.00 97.31 121 ASN A C 1
ATOM 902 O O . ASN A 1 121 ? -11.252 -3.964 -17.002 1.00 97.31 121 ASN A O 1
ATOM 906 N N . LYS A 1 122 ? -9.532 -3.225 -18.252 1.00 96.00 122 LYS A N 1
ATOM 907 C CA . LYS A 1 122 ? -8.939 -2.384 -17.196 1.00 96.00 122 LYS A CA 1
ATOM 908 C C . LYS A 1 122 ? -9.879 -1.230 -16.816 1.00 96.00 122 LYS A C 1
ATOM 910 O O . LYS A 1 122 ? -10.037 -0.946 -15.634 1.00 96.00 122 LYS A O 1
ATOM 915 N N . VAL A 1 123 ? -10.550 -0.611 -17.793 1.00 96.56 123 VAL A N 1
ATOM 916 C CA . VAL A 1 123 ? -11.529 0.469 -17.554 1.00 96.56 123 VAL A CA 1
ATOM 917 C C . VAL A 1 123 ? -12.748 -0.040 -16.779 1.00 96.56 123 VAL A C 1
ATOM 919 O O . VAL A 1 123 ? -13.092 0.521 -15.740 1.00 96.56 123 VAL A O 1
ATOM 922 N N . VAL A 1 124 ? -13.369 -1.129 -17.239 1.00 97.69 124 VAL A N 1
ATOM 923 C CA . VAL A 1 124 ? -14.521 -1.754 -16.567 1.00 97.69 124 VAL A CA 1
ATOM 924 C C . VAL A 1 124 ? -14.149 -2.213 -15.154 1.00 97.69 124 VAL A C 1
ATOM 926 O O . VAL A 1 124 ? -14.918 -1.996 -14.216 1.00 97.69 124 VAL A O 1
ATOM 929 N N . GLY A 1 125 ? -12.956 -2.785 -14.973 1.00 97.00 125 GLY A N 1
ATOM 930 C CA . GLY A 1 125 ? -12.426 -3.138 -13.656 1.00 97.00 125 GLY A CA 1
ATOM 931 C C . GLY A 1 125 ? -12.318 -1.929 -12.721 1.00 97.00 125 GLY A C 1
ATOM 932 O O . GLY A 1 125 ? -12.823 -1.982 -11.603 1.00 97.00 125 GLY A O 1
ATOM 933 N N . THR A 1 126 ? -11.754 -0.811 -13.187 1.00 96.75 126 THR A N 1
ATOM 934 C CA . THR A 1 126 ? -11.668 0.437 -12.405 1.00 96.75 126 THR A CA 1
ATOM 935 C C . THR A 1 126 ? -13.041 0.981 -12.014 1.00 96.75 126 THR A C 1
ATOM 937 O O . THR A 1 126 ? -13.248 1.357 -10.862 1.00 96.75 126 THR A O 1
ATOM 940 N N . ILE A 1 127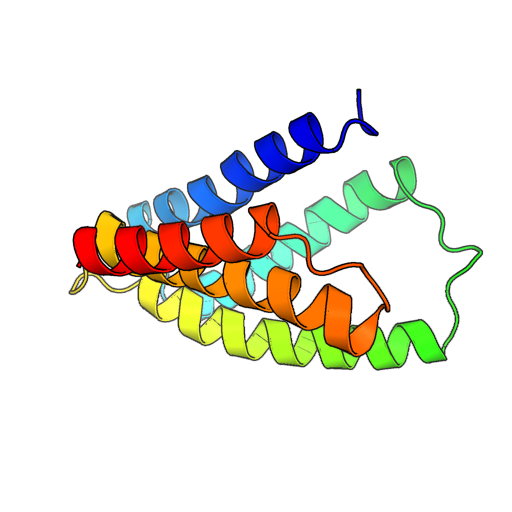 ? -14.006 0.987 -12.938 1.00 97.44 127 ILE A N 1
ATOM 941 C CA . ILE A 1 127 ? -15.387 1.394 -12.635 1.00 97.44 127 ILE A CA 1
ATOM 942 C C . ILE A 1 127 ? -15.992 0.470 -11.571 1.00 97.44 127 ILE A C 1
ATOM 944 O O . ILE A 1 127 ? -16.629 0.941 -10.632 1.00 97.44 127 ILE A O 1
ATOM 948 N N . SER A 1 128 ? -15.746 -0.836 -11.673 1.00 97.75 128 SER A N 1
ATOM 949 C CA . SER A 1 128 ? -16.246 -1.821 -10.707 1.00 97.75 128 SER A CA 1
ATOM 950 C C . SER A 1 128 ? -15.645 -1.615 -9.313 1.00 97.75 128 SER A C 1
ATOM 952 O O . SER A 1 128 ? -16.356 -1.740 -8.319 1.00 97.75 128 SER A O 1
ATOM 954 N N . ILE A 1 129 ? -14.366 -1.233 -9.228 1.00 96.94 129 ILE A N 1
ATOM 955 C CA . ILE A 1 129 ? -13.709 -0.839 -7.972 1.00 96.94 129 ILE A CA 1
ATOM 956 C C . ILE A 1 129 ? -14.406 0.381 -7.361 1.00 96.94 129 ILE A C 1
ATOM 958 O O . ILE A 1 129 ? -14.717 0.370 -6.173 1.00 96.94 129 ILE A O 1
ATOM 962 N N . LEU A 1 130 ? -14.690 1.414 -8.161 1.00 96.75 130 LEU A N 1
ATOM 963 C CA . LEU A 1 130 ? -15.382 2.619 -7.688 1.00 96.75 130 LEU A CA 1
ATOM 964 C C . LEU A 1 130 ? -16.798 2.311 -7.184 1.00 96.75 130 LEU A C 1
ATOM 966 O O . LEU A 1 130 ? -17.201 2.826 -6.141 1.00 96.75 130 LEU A O 1
ATOM 970 N N . ILE A 1 131 ? -17.528 1.437 -7.883 1.00 97.44 131 ILE A N 1
ATOM 971 C CA . ILE A 1 131 ? -18.833 0.940 -7.431 1.00 97.44 131 ILE A CA 1
ATOM 972 C C . ILE A 1 131 ? -18.677 0.193 -6.101 1.00 97.44 131 ILE A C 1
ATOM 974 O O . ILE A 1 131 ? -19.416 0.467 -5.163 1.00 97.44 131 ILE A O 1
ATOM 978 N N . GLY A 1 132 ? -17.690 -0.699 -5.980 1.00 96.94 132 GLY A N 1
ATOM 979 C CA . GLY A 1 132 ? -17.408 -1.416 -4.734 1.00 96.94 132 GLY A CA 1
ATOM 980 C C . GLY A 1 132 ? -17.111 -0.475 -3.562 1.00 96.94 132 GLY A C 1
ATOM 981 O O . GLY A 1 132 ? -17.708 -0.617 -2.499 1.00 96.94 132 GLY A O 1
ATOM 982 N N . VAL A 1 133 ? -16.266 0.539 -3.770 1.00 96.44 133 VAL A N 1
ATOM 983 C CA . VAL A 1 133 ? -15.981 1.586 -2.771 1.00 96.44 133 VAL A CA 1
ATOM 984 C C . VAL A 1 133 ? -17.259 2.317 -2.352 1.00 96.44 133 VAL A C 1
ATOM 986 O O . VAL A 1 133 ? -17.472 2.549 -1.165 1.00 96.44 133 VAL A O 1
ATOM 989 N N . TYR A 1 134 ? -18.132 2.647 -3.306 1.00 96.12 134 TYR A N 1
ATOM 990 C CA . TYR A 1 134 ? -19.415 3.289 -3.024 1.00 96.12 134 TYR A CA 1
ATOM 991 C C . TYR A 1 134 ? -20.391 2.394 -2.245 1.00 96.12 134 TYR A C 1
ATOM 993 O O . TYR A 1 134 ? -21.240 2.919 -1.531 1.00 96.12 134 TYR A O 1
ATOM 1001 N N . LEU A 1 135 ? -20.305 1.070 -2.386 1.00 96.50 135 LEU A N 1
ATOM 1002 C CA . LEU A 1 135 ? -21.191 0.118 -1.707 1.00 96.50 135 LEU A CA 1
ATOM 1003 C C . LEU A 1 135 ? -20.691 -0.304 -0.318 1.00 96.50 135 LEU A C 1
ATOM 1005 O O . LEU A 1 135 ? -21.502 -0.712 0.504 1.00 96.50 135 LEU A O 1
ATOM 1009 N N . ILE A 1 136 ? -19.378 -0.241 -0.074 1.00 92.75 136 ILE A N 1
ATOM 1010 C CA . ILE A 1 136 ? -18.756 -0.582 1.220 1.00 92.75 136 ILE A CA 1
ATOM 1011 C C . ILE A 1 136 ? -18.918 0.547 2.250 1.00 92.75 136 ILE A C 1
ATOM 1013 O O . ILE A 1 136 ? -18.832 0.284 3.448 1.00 92.75 136 ILE A O 1
ATOM 1017 N N . ARG A 1 137 ? -19.109 1.789 1.786 1.00 74.19 137 ARG A N 1
ATOM 1018 C CA . ARG A 1 137 ? -19.313 2.964 2.647 1.00 74.19 137 ARG A CA 1
ATOM 1019 C C . ARG A 1 137 ? -20.539 2.817 3.550 1.00 74.19 137 ARG A C 1
ATOM 1021 O O . ARG A 1 137 ? -20.458 3.368 4.666 1.00 74.19 137 ARG A O 1
#

Radius of gyration: 17.02 Å; chains: 1; bounding box: 45×31×43 Å